Protein AF-A0A428ZE38-F1 (afdb_monomer_lite)

Radius of gyration: 17.58 Å; chains: 1; bounding box: 67×39×45 Å

Sequence (156 aa):
MAVATVLSLLMVSGSAQAAARCVGRTGMLYYDKGYPYSVTLHGFQVTLQTARVGSNGNPNGGGAARAIIHPGSSYRYRAGDIISIDRSISALSPSSNPWSTDDIHRFGGWDYCESTLHSPDSIRTTTVDGYHHAVRVCFRRSGSVQCSNSWYSDAG

Secondary structure (DSSP, 8-state):
----------------EE-TT-----S----SS--EEEEEETTEEEEEEEEE--STT-TTSPEEEEEEEE--SS----TT-EEEEEEEEEE----SSPBPHHHHHHTT-EEEEEEE--STT--BPPPEEESSEEEEEEEEETTEEEE-S-BEE---

pLDDT: mean 71.15, std 16.85, range [36.44, 92.25]

Foldseek 3Di:
DDDDDDDDPPPPPQDAAADPQQPQDPDDQPPPDWDWDWDAAPNWTKTKTAGADDDPPDSPGAIKIKIFTDDDPPDFDDQFKKKKKKKQPDAAAADPFWDFQVVSVVSRHTYMYIDGDHDSPSGMGGMRGAHRIWIWMWIDDPNDIDIDRTTHTSHD

Structure (mmCIF, N/CA/C/O backbone):
data_AF-A0A428ZE38-F1
#
_entry.id   AF-A0A428ZE38-F1
#
loop_
_atom_site.group_PDB
_atom_site.id
_atom_site.type_symbol
_atom_site.label_atom_id
_atom_site.label_alt_id
_atom_site.label_comp_id
_atom_site.label_asym_id
_atom_site.label_entity_id
_atom_site.label_seq_id
_atom_site.pdbx_PDB_ins_code
_atom_site.Cartn_x
_atom_site.Cartn_y
_atom_site.Cartn_z
_atom_site.occupancy
_atom_site.B_iso_or_equiv
_atom_site.auth_seq_id
_atom_site.auth_comp_id
_atom_site.auth_asym_id
_atom_site.auth_atom_id
_atom_site.pdbx_PDB_model_num
ATOM 1 N N . MET A 1 1 ? -41.875 -26.226 -26.394 1.00 40.84 1 MET A N 1
ATOM 2 C CA . MET A 1 1 ? -41.524 -25.376 -25.237 1.00 40.84 1 MET A CA 1
ATOM 3 C C . MET A 1 1 ? -40.012 -25.420 -25.093 1.00 40.84 1 MET A C 1
ATOM 5 O O . MET A 1 1 ? -39.484 -26.485 -24.811 1.00 40.84 1 MET A O 1
ATOM 9 N N . ALA A 1 2 ? -39.316 -24.331 -25.424 1.00 37.84 2 ALA A N 1
ATOM 10 C CA . ALA A 1 2 ? -37.856 -24.268 -25.370 1.00 37.84 2 ALA A CA 1
ATOM 11 C C . ALA A 1 2 ? -37.427 -23.764 -23.986 1.00 37.84 2 ALA A C 1
ATOM 13 O O . ALA A 1 2 ? -37.816 -22.670 -23.583 1.00 37.84 2 ALA A O 1
ATOM 14 N N . VAL A 1 3 ? -36.670 -24.579 -23.253 1.00 42.44 3 VAL A N 1
ATOM 15 C CA . VAL A 1 3 ? -36.082 -24.209 -21.962 1.00 42.44 3 VAL A CA 1
ATOM 16 C C . VAL A 1 3 ? -34.734 -23.555 -22.254 1.00 42.44 3 VAL A C 1
ATOM 18 O O . VAL A 1 3 ? -33.794 -24.223 -22.674 1.00 42.44 3 VAL A O 1
ATOM 21 N N . ALA A 1 4 ? -34.660 -22.237 -22.088 1.00 42.88 4 ALA A N 1
ATOM 22 C CA . ALA A 1 4 ? -33.405 -21.501 -22.131 1.00 42.88 4 ALA A CA 1
ATOM 23 C C . ALA A 1 4 ? -32.681 -21.682 -20.792 1.00 42.88 4 ALA A C 1
ATOM 25 O O . ALA A 1 4 ? -33.056 -21.094 -19.778 1.00 42.88 4 ALA A O 1
ATOM 26 N N . THR A 1 5 ? -31.650 -22.521 -20.789 1.00 50.00 5 THR A N 1
ATOM 27 C CA . THR A 1 5 ? -30.724 -22.667 -19.667 1.00 50.00 5 THR A CA 1
ATOM 28 C C . THR A 1 5 ? -29.860 -21.411 -19.594 1.00 50.00 5 THR A C 1
ATOM 30 O O . THR A 1 5 ? -28.984 -21.198 -20.431 1.00 50.00 5 THR A O 1
ATOM 33 N N . VAL A 1 6 ? -30.122 -20.551 -18.611 1.00 46.75 6 VAL A N 1
ATOM 34 C CA . VAL A 1 6 ? -29.266 -19.398 -18.314 1.00 46.75 6 VAL A CA 1
ATOM 35 C C . VAL A 1 6 ? -27.979 -19.927 -17.685 1.00 46.75 6 VAL A C 1
ATOM 37 O O . VAL A 1 6 ? -27.971 -20.417 -16.558 1.00 46.75 6 VAL A O 1
ATOM 40 N N . LEU A 1 7 ? -26.895 -19.874 -18.455 1.00 42.00 7 LEU A N 1
ATOM 41 C CA . LEU A 1 7 ? -25.552 -20.227 -18.018 1.00 42.00 7 LEU A CA 1
ATOM 42 C C . LEU A 1 7 ? -25.010 -19.077 -17.153 1.00 42.00 7 LEU A C 1
ATOM 44 O O . LEU A 1 7 ? -24.590 -18.044 -17.672 1.00 42.00 7 LEU A O 1
ATOM 48 N N . SER A 1 8 ? -25.052 -19.229 -15.830 1.00 46.47 8 SER A N 1
ATOM 49 C CA . SER A 1 8 ? -24.409 -18.293 -14.903 1.00 46.47 8 SER A CA 1
ATOM 50 C C . SER A 1 8 ? -22.890 -18.379 -15.067 1.00 46.47 8 SER A C 1
ATOM 52 O O . SER A 1 8 ? -22.265 -19.322 -14.582 1.00 46.47 8 SER A O 1
ATOM 54 N N . LEU A 1 9 ? -22.283 -17.401 -15.747 1.00 40.66 9 LEU A N 1
ATOM 55 C CA . LEU A 1 9 ? -20.836 -17.201 -15.693 1.00 40.66 9 LEU A CA 1
ATOM 56 C C . LEU A 1 9 ? -20.461 -16.805 -14.260 1.00 40.66 9 LEU A C 1
ATOM 58 O O . LEU A 1 9 ? -20.660 -15.660 -13.851 1.00 40.66 9 LEU A O 1
ATOM 62 N N . LEU A 1 10 ? -19.897 -17.746 -13.499 1.00 38.84 10 LEU A N 1
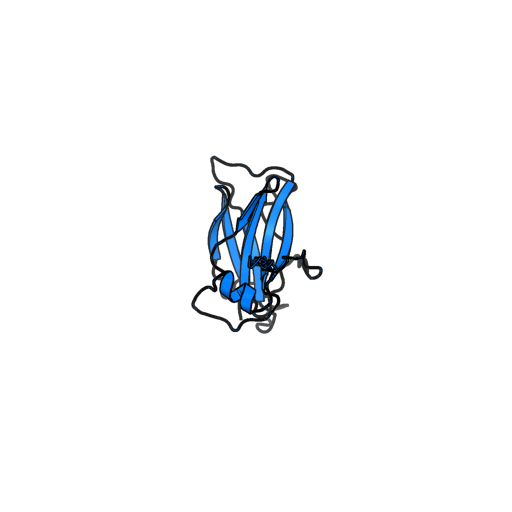ATOM 63 C CA . LEU A 1 10 ? -19.080 -17.403 -12.342 1.00 38.84 10 LEU A CA 1
ATOM 64 C C . LEU A 1 10 ? -17.876 -16.618 -12.860 1.00 38.84 10 LEU A C 1
ATOM 66 O O . LEU A 1 10 ? -16.938 -17.189 -13.417 1.00 38.84 10 LEU A O 1
ATOM 70 N N . MET A 1 11 ? -17.910 -15.298 -12.696 1.00 36.44 11 MET A N 1
ATOM 71 C CA . MET A 1 11 ? -16.696 -14.506 -12.787 1.00 36.44 11 MET A CA 1
ATOM 72 C C . MET A 1 11 ? -15.777 -14.981 -11.666 1.00 36.44 11 MET A C 1
ATOM 74 O O . MET A 1 11 ? -16.079 -14.800 -10.488 1.00 36.44 11 MET A O 1
ATOM 78 N N . VAL A 1 12 ? -14.683 -15.644 -12.038 1.00 41.06 12 VAL A N 1
ATOM 79 C CA . VAL A 1 12 ? -13.595 -15.966 -11.119 1.00 41.06 12 VAL A CA 1
ATOM 80 C C . VAL A 1 12 ? -12.969 -14.632 -10.729 1.00 41.06 12 VAL A C 1
ATOM 82 O O . VAL A 1 12 ? -12.130 -14.085 -11.441 1.00 41.06 12 VAL A O 1
ATOM 85 N N . SER A 1 13 ? -13.437 -14.063 -9.622 1.00 46.94 13 SER A N 1
ATOM 86 C CA . SER A 1 13 ? -12.758 -12.970 -8.944 1.00 46.94 13 SER A CA 1
ATOM 87 C C . SER A 1 13 ? -11.371 -13.485 -8.584 1.00 46.94 13 SER A C 1
ATOM 89 O O . SER A 1 13 ? -11.242 -14.425 -7.800 1.00 46.94 13 SER A O 1
ATOM 91 N N . GLY A 1 14 ? -10.340 -12.917 -9.217 1.00 49.94 14 GLY A N 1
ATOM 92 C CA . GLY A 1 14 ? -8.950 -13.251 -8.922 1.00 49.94 14 GLY A CA 1
ATOM 93 C C . GLY A 1 14 ? -8.748 -13.220 -7.411 1.00 49.94 14 GLY A C 1
ATOM 94 O O . GLY A 1 14 ? -8.972 -12.190 -6.775 1.00 49.94 14 GLY A O 1
ATOM 95 N N . SER A 1 15 ? -8.431 -14.376 -6.834 1.00 54.88 15 SER A N 1
ATOM 96 C CA . SER A 1 15 ? -8.293 -14.523 -5.394 1.00 54.88 15 SER A CA 1
ATOM 97 C C . SER A 1 15 ? -7.042 -13.776 -4.958 1.00 54.88 15 SER A C 1
ATOM 99 O O . SER A 1 15 ? -5.938 -14.200 -5.291 1.00 54.88 15 SER A O 1
ATOM 101 N N . ALA A 1 16 ? -7.215 -12.684 -4.221 1.00 58.84 16 ALA A N 1
ATOM 102 C CA . ALA A 1 16 ? -6.131 -12.085 -3.464 1.00 58.84 16 ALA A CA 1
ATOM 103 C C . ALA A 1 16 ? -5.640 -13.115 -2.435 1.00 58.84 16 ALA A C 1
ATOM 105 O O . ALA A 1 16 ? -6.450 -13.650 -1.673 1.00 58.84 16 ALA A O 1
ATOM 106 N N . GLN A 1 17 ? -4.343 -13.413 -2.423 1.00 61.94 17 GLN A N 1
ATOM 107 C CA . GLN A 1 17 ? -3.745 -14.392 -1.513 1.00 61.94 17 GLN A CA 1
ATOM 108 C C . GLN A 1 17 ? -2.737 -13.694 -0.593 1.00 61.94 17 GLN A C 1
ATOM 110 O O . GLN A 1 17 ? -2.030 -12.770 -1.001 1.00 61.94 17 GLN A O 1
ATOM 115 N N . ALA A 1 18 ? -2.686 -14.104 0.678 1.00 62.16 18 ALA A N 1
ATOM 116 C CA . ALA A 1 18 ? -1.673 -13.606 1.603 1.00 62.16 18 ALA A CA 1
ATOM 117 C C . ALA A 1 18 ? -0.290 -14.031 1.090 1.00 62.16 18 ALA A C 1
ATOM 119 O O . ALA A 1 18 ? -0.016 -15.223 0.937 1.00 62.16 18 ALA A O 1
ATOM 120 N N . ALA A 1 19 ? 0.582 -13.065 0.807 1.00 61.72 19 ALA A N 1
ATOM 121 C CA . ALA A 1 19 ? 1.864 -13.343 0.185 1.00 61.72 19 ALA A CA 1
ATOM 122 C C . ALA A 1 19 ? 2.786 -14.070 1.176 1.00 61.72 19 ALA A C 1
ATOM 124 O O . ALA A 1 19 ? 3.191 -13.509 2.194 1.00 61.72 19 ALA A O 1
ATOM 125 N N . ALA A 1 20 ? 3.260 -15.268 0.825 1.00 53.59 20 ALA A N 1
ATOM 126 C CA . ALA A 1 20 ? 4.360 -15.928 1.545 1.00 53.59 20 ALA A CA 1
ATOM 127 C C . ALA A 1 20 ? 5.691 -15.137 1.469 1.00 53.59 20 ALA A C 1
ATOM 129 O O . ALA A 1 20 ? 6.665 -15.470 2.137 1.00 53.59 20 ALA A O 1
ATOM 130 N N . ARG A 1 21 ? 5.742 -14.096 0.624 1.00 50.56 21 ARG A N 1
ATOM 131 C CA . ARG A 1 21 ? 6.926 -13.296 0.276 1.00 50.56 21 ARG A CA 1
ATOM 132 C C . ARG A 1 21 ? 6.972 -11.931 0.959 1.00 50.56 21 ARG A C 1
ATOM 134 O O . ARG A 1 21 ? 7.689 -11.050 0.489 1.00 50.56 21 ARG A O 1
ATOM 141 N N . CYS A 1 22 ? 6.231 -11.728 2.045 1.00 60.28 22 CYS A N 1
ATOM 142 C CA . CYS A 1 22 ? 6.410 -10.538 2.871 1.00 60.28 22 CYS A CA 1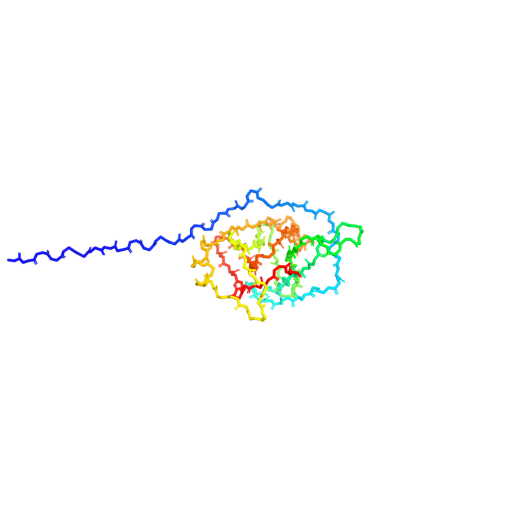
ATOM 143 C C . CYS A 1 22 ? 7.763 -10.626 3.575 1.00 60.28 22 CYS A C 1
ATOM 145 O O . CYS A 1 22 ? 7.874 -11.085 4.710 1.00 60.28 22 CYS A O 1
ATOM 147 N N . VAL A 1 23 ? 8.819 -10.233 2.867 1.00 54.28 23 VAL A N 1
ATOM 148 C CA . VAL A 1 23 ? 10.161 -10.161 3.427 1.00 54.28 23 VAL A CA 1
ATOM 149 C C . VAL A 1 23 ? 10.186 -8.933 4.318 1.00 54.28 23 VAL A C 1
ATOM 151 O O . VAL A 1 23 ? 10.402 -7.819 3.857 1.00 54.28 23 VAL A O 1
ATOM 154 N N . GLY A 1 24 ? 9.923 -9.137 5.607 1.00 52.88 24 GLY A N 1
ATOM 155 C CA . GLY A 1 24 ? 10.044 -8.093 6.611 1.00 52.88 24 GLY A CA 1
ATOM 156 C C . GLY A 1 24 ? 11.496 -7.647 6.735 1.00 52.88 24 GLY A C 1
ATOM 157 O O . GLY A 1 24 ? 12.225 -8.139 7.589 1.00 52.88 24 GLY A O 1
ATOM 158 N N . ARG A 1 25 ? 11.933 -6.706 5.896 1.00 53.22 25 ARG A N 1
ATOM 159 C CA . ARG A 1 25 ? 13.198 -6.009 6.121 1.00 53.22 25 ARG A CA 1
ATOM 160 C C . ARG A 1 25 ? 12.985 -4.953 7.198 1.00 53.22 25 ARG A C 1
ATOM 162 O O . ARG A 1 25 ? 12.348 -3.924 6.971 1.00 53.22 25 ARG A O 1
ATOM 169 N N . THR A 1 26 ? 13.557 -5.185 8.372 1.00 44.69 26 THR A N 1
ATOM 170 C CA . THR A 1 26 ? 13.866 -4.137 9.348 1.00 44.69 26 THR A CA 1
ATOM 171 C C . THR A 1 26 ? 15.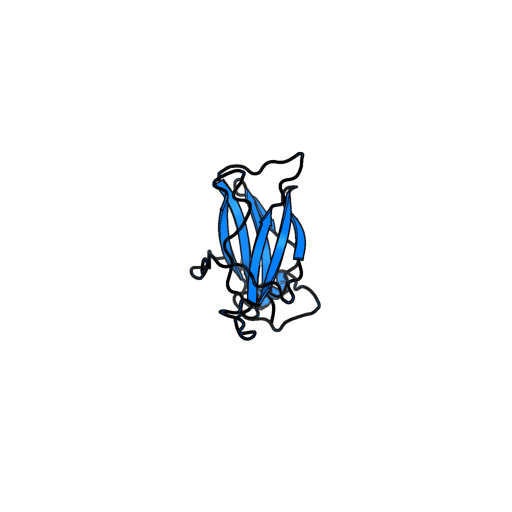035 -3.315 8.808 1.00 44.69 26 THR A C 1
ATOM 173 O O . THR A 1 26 ? 16.194 -3.552 9.122 1.00 44.69 26 THR A O 1
ATOM 176 N N . GLY A 1 27 ? 14.742 -2.361 7.929 1.00 44.41 27 GLY A N 1
ATOM 177 C CA . GLY A 1 27 ? 15.747 -1.473 7.352 1.00 44.41 27 GLY A CA 1
ATOM 178 C C . GLY A 1 27 ? 15.129 -0.136 6.975 1.00 44.41 27 GLY A C 1
ATOM 179 O O . GLY A 1 27 ? 13.964 -0.074 6.580 1.00 44.41 27 GLY A O 1
ATOM 180 N N . MET A 1 28 ? 15.891 0.947 7.132 1.00 47.34 28 MET A N 1
ATOM 181 C CA . MET A 1 28 ? 15.489 2.247 6.601 1.00 47.34 28 MET A CA 1
ATOM 182 C C . MET A 1 28 ? 15.352 2.129 5.082 1.00 47.34 28 MET A C 1
ATOM 184 O O . MET A 1 28 ? 16.285 1.700 4.408 1.00 47.34 28 MET A O 1
ATOM 188 N N . LEU A 1 29 ? 14.195 2.522 4.548 1.00 54.38 29 LEU A N 1
ATOM 189 C CA . LEU A 1 29 ? 14.086 2.841 3.130 1.00 54.38 29 LEU A CA 1
ATOM 190 C C . LEU A 1 29 ? 15.063 3.993 2.867 1.00 54.38 29 LEU A C 1
ATOM 192 O O . LEU A 1 29 ? 14.934 5.055 3.478 1.00 54.38 29 LEU A O 1
ATOM 196 N N . TYR A 1 30 ? 16.070 3.770 2.022 1.00 49.62 30 TYR A N 1
ATOM 197 C CA . TYR A 1 30 ? 16.964 4.838 1.591 1.00 49.62 30 TYR A CA 1
ATOM 198 C C . TYR A 1 30 ? 16.203 5.695 0.581 1.00 49.62 30 TYR A C 1
ATOM 200 O O . TYR A 1 30 ? 16.014 5.329 -0.578 1.00 49.62 30 TYR A O 1
ATOM 208 N N . TYR A 1 31 ? 15.692 6.824 1.067 1.00 49.25 31 TYR A N 1
ATOM 209 C CA . TYR A 1 31 ? 14.977 7.801 0.260 1.00 49.25 31 TYR A CA 1
ATOM 210 C C . TYR A 1 31 ? 15.960 8.532 -0.644 1.00 49.25 31 TYR A C 1
ATOM 212 O O . TYR A 1 31 ? 16.448 9.595 -0.283 1.00 49.25 31 TYR A O 1
ATOM 220 N N . ASP A 1 32 ? 16.244 7.978 -1.816 1.00 39.00 32 ASP A N 1
ATOM 221 C CA . ASP A 1 32 ? 16.852 8.796 -2.866 1.00 39.00 32 ASP A CA 1
ATOM 222 C C . ASP A 1 32 ? 15.757 9.438 -3.738 1.00 39.00 32 ASP A C 1
ATOM 224 O O . ASP A 1 32 ? 15.850 10.607 -4.096 1.00 39.00 32 ASP A O 1
ATOM 228 N N . LYS A 1 33 ? 14.651 8.721 -4.023 1.00 44.78 33 LYS A N 1
ATOM 229 C CA . LYS A 1 33 ? 13.540 9.197 -4.885 1.00 44.78 33 LYS A CA 1
ATOM 230 C C . LYS A 1 33 ? 12.198 8.499 -4.619 1.00 44.78 33 LYS A C 1
ATOM 232 O O . LYS A 1 33 ? 11.590 7.945 -5.532 1.00 44.78 33 LYS A O 1
ATOM 237 N N . GLY A 1 34 ? 11.749 8.455 -3.368 1.00 53.09 34 GLY A N 1
ATOM 238 C CA . GLY A 1 34 ? 10.435 7.888 -3.062 1.00 53.09 34 GLY A CA 1
ATOM 239 C C . GLY A 1 34 ? 9.308 8.903 -3.221 1.00 53.09 34 GLY A C 1
ATOM 240 O O . GLY A 1 34 ? 9.391 9.982 -2.638 1.00 53.09 34 GLY A O 1
ATOM 241 N N . TYR A 1 35 ? 8.254 8.571 -3.970 1.00 67.12 35 TYR A N 1
ATOM 242 C CA . TYR A 1 35 ? 7.052 9.405 -4.051 1.00 67.12 35 TYR A CA 1
ATOM 243 C C . TYR A 1 35 ? 6.048 8.944 -2.984 1.00 67.12 35 TYR A C 1
ATOM 245 O O . TYR A 1 35 ? 5.566 7.813 -3.056 1.00 67.12 35 TYR A O 1
ATOM 253 N N . PRO A 1 36 ? 5.735 9.764 -1.964 1.00 76.88 36 PRO A N 1
ATOM 254 C CA . PRO A 1 36 ? 4.660 9.442 -1.039 1.00 76.88 36 PRO A CA 1
ATOM 255 C C . PRO A 1 36 ? 3.304 9.629 -1.730 1.00 76.88 36 PRO A C 1
ATOM 257 O O . PRO A 1 36 ? 3.011 10.695 -2.270 1.00 76.88 36 PRO A O 1
ATOM 260 N N . TYR A 1 37 ? 2.454 8.608 -1.662 1.00 83.50 37 TYR A N 1
ATOM 261 C CA . TYR A 1 37 ? 1.075 8.646 -2.140 1.00 83.50 37 TYR A CA 1
ATOM 262 C C . TYR A 1 37 ? 0.130 8.580 -0.942 1.00 83.50 37 TYR A C 1
ATOM 264 O O . TYR A 1 37 ? -0.002 7.540 -0.295 1.00 83.50 37 TYR A O 1
ATOM 272 N N . SER A 1 38 ? -0.513 9.699 -0.616 1.00 87.38 38 SER A N 1
ATOM 273 C CA . SER A 1 38 ? -1.466 9.770 0.493 1.00 87.38 38 SER A CA 1
ATOM 274 C C . SER A 1 38 ? -2.886 9.482 0.020 1.00 87.38 38 SER A C 1
ATOM 276 O O . SER A 1 38 ? -3.363 10.066 -0.951 1.00 87.38 38 SER A O 1
ATOM 278 N N . VAL A 1 39 ? -3.584 8.614 0.744 1.00 88.69 39 VAL A N 1
ATOM 279 C CA . VAL A 1 39 ? -4.983 8.251 0.499 1.00 88.69 39 VAL A CA 1
ATOM 280 C C . VAL A 1 39 ? -5.768 8.250 1.805 1.00 88.69 39 VAL A C 1
ATOM 282 O O . VAL A 1 39 ? -5.187 8.131 2.882 1.00 88.69 39 VAL A O 1
ATOM 285 N N . THR A 1 40 ? -7.094 8.373 1.723 1.00 88.94 40 THR A N 1
ATOM 286 C CA . THR A 1 40 ? -7.965 8.236 2.899 1.00 88.94 40 THR A CA 1
ATOM 287 C C . THR A 1 40 ? -8.656 6.878 2.884 1.00 88.94 40 THR A C 1
ATOM 289 O O . THR A 1 40 ? -9.450 6.609 1.986 1.00 88.94 40 THR A O 1
ATOM 292 N N . LEU A 1 41 ? -8.376 6.035 3.882 1.00 87.75 41 LEU A N 1
ATOM 293 C CA . LEU A 1 41 ? -8.968 4.703 4.049 1.00 87.75 41 LEU A CA 1
ATOM 294 C C . LEU A 1 41 ? -9.668 4.627 5.402 1.00 87.75 41 LEU A C 1
ATOM 296 O O . LEU A 1 41 ? -9.040 4.874 6.426 1.00 87.75 41 LEU A O 1
ATOM 300 N N . HIS A 1 42 ? -10.964 4.317 5.430 1.00 85.44 42 HIS A N 1
ATOM 301 C CA . HIS A 1 42 ? -11.774 4.280 6.652 1.00 85.44 42 HIS A CA 1
ATOM 302 C C . HIS A 1 42 ? -11.629 5.535 7.542 1.00 85.44 42 HIS A C 1
ATOM 304 O O . HIS A 1 42 ? -11.671 5.446 8.768 1.00 85.44 42 HIS A O 1
ATOM 310 N N . GLY A 1 43 ? -11.436 6.707 6.926 1.00 82.12 43 GLY A N 1
ATOM 311 C CA . GLY A 1 43 ? -11.231 7.981 7.625 1.00 82.12 43 GLY A CA 1
ATOM 312 C C . GLY A 1 43 ? -9.805 8.228 8.136 1.00 82.12 43 GLY A C 1
ATOM 313 O O . GLY A 1 43 ? -9.553 9.279 8.719 1.00 82.12 43 GLY A O 1
ATOM 314 N N . PHE A 1 44 ? -8.863 7.309 7.908 1.00 81.25 44 PHE A N 1
ATOM 315 C CA . PHE A 1 44 ? -7.443 7.511 8.195 1.00 81.25 44 PHE A CA 1
ATOM 316 C C . PHE A 1 44 ? -6.710 8.031 6.974 1.00 81.25 44 PHE A C 1
ATOM 318 O O . PHE A 1 44 ? -6.887 7.501 5.878 1.00 81.25 44 PHE A O 1
ATOM 325 N N . GLN A 1 45 ? -5.813 8.991 7.181 1.00 86.94 45 GLN A N 1
ATOM 326 C CA . GLN A 1 45 ? -4.807 9.297 6.181 1.00 86.94 45 GLN A CA 1
ATOM 327 C C . GLN A 1 45 ? -3.737 8.206 6.223 1.00 86.94 45 GLN A C 1
ATOM 329 O O . GLN A 1 45 ? -3.127 7.944 7.260 1.00 86.94 45 GLN A O 1
ATOM 334 N N . VAL A 1 46 ? -3.521 7.559 5.088 1.00 86.62 46 VAL A N 1
ATOM 335 C CA . VAL A 1 46 ? -2.526 6.508 4.920 1.00 86.62 46 VAL A CA 1
ATOM 336 C C . VAL A 1 46 ? -1.598 6.916 3.792 1.00 86.62 46 VAL A C 1
ATOM 338 O O . VAL A 1 46 ? -2.051 7.234 2.696 1.00 86.62 46 VAL A O 1
ATOM 341 N N . THR A 1 47 ? -0.301 6.918 4.060 1.00 87.31 47 THR A N 1
ATOM 342 C CA . THR A 1 47 ? 0.729 7.215 3.068 1.00 87.31 47 THR A CA 1
ATOM 343 C C . THR A 1 47 ? 1.381 5.918 2.630 1.00 87.31 47 THR A C 1
ATOM 345 O O . THR A 1 47 ? 1.989 5.219 3.440 1.00 87.31 47 THR A O 1
ATOM 348 N N . LEU A 1 48 ? 1.274 5.610 1.343 1.00 85.44 48 LEU A N 1
ATOM 349 C CA . LEU A 1 48 ? 2.091 4.608 0.681 1.00 85.44 48 LEU A CA 1
ATOM 350 C C . LEU A 1 48 ? 3.404 5.266 0.259 1.00 85.44 48 LEU A C 1
ATOM 352 O O . LEU A 1 48 ? 3.412 6.217 -0.514 1.00 85.44 48 LEU A O 1
ATOM 356 N N . GLN A 1 49 ? 4.512 4.771 0.782 1.00 81.88 49 GLN A N 1
ATOM 357 C CA . GLN A 1 49 ? 5.852 5.165 0.381 1.00 81.88 49 GLN A CA 1
ATOM 358 C C . GLN A 1 49 ? 6.421 4.077 -0.513 1.00 81.88 49 GLN A C 1
ATOM 360 O O . GLN A 1 49 ? 6.430 2.912 -0.118 1.00 81.88 49 GLN A O 1
ATOM 365 N N . THR A 1 50 ? 6.918 4.460 -1.681 1.00 76.88 50 THR A N 1
ATOM 366 C CA . THR A 1 50 ? 7.725 3.587 -2.536 1.00 76.88 50 THR A CA 1
ATOM 367 C C . THR A 1 50 ? 9.152 4.116 -2.563 1.00 76.88 50 THR A C 1
ATOM 369 O O . THR A 1 50 ? 9.353 5.321 -2.440 1.00 76.88 50 THR A O 1
ATOM 372 N N . ALA A 1 51 ? 10.162 3.255 -2.621 1.00 69.31 51 ALA A N 1
ATOM 373 C CA . ALA A 1 51 ? 11.567 3.665 -2.636 1.00 69.31 51 ALA A CA 1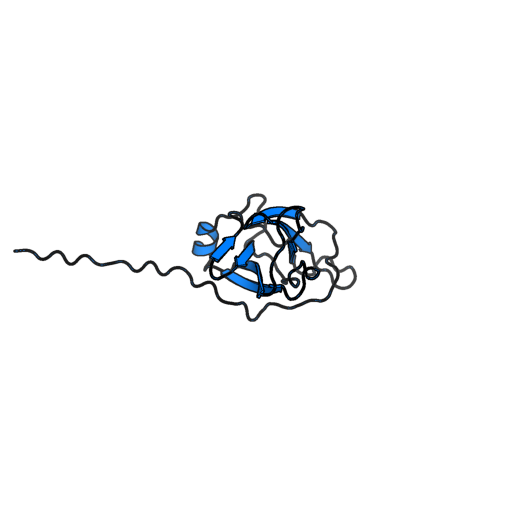
ATOM 374 C C . ALA A 1 51 ? 12.442 2.572 -3.251 1.00 69.31 51 ALA A C 1
ATOM 376 O O . ALA A 1 51 ? 12.086 1.403 -3.206 1.00 69.31 51 ALA A O 1
ATOM 377 N N . ARG A 1 52 ? 13.629 2.930 -3.747 1.00 65.62 52 ARG A N 1
ATOM 378 C CA . ARG A 1 52 ? 14.669 1.937 -4.048 1.00 65.62 52 ARG A CA 1
ATOM 379 C C . ARG A 1 52 ? 15.332 1.474 -2.751 1.00 65.62 52 ARG A C 1
ATOM 381 O O . ARG A 1 52 ? 15.719 2.301 -1.926 1.00 65.62 52 ARG A O 1
ATOM 388 N N . VAL A 1 53 ? 15.503 0.168 -2.567 1.00 58.38 53 VAL A N 1
ATOM 389 C CA . VAL A 1 53 ? 16.200 -0.404 -1.407 1.00 58.38 53 VAL A CA 1
ATOM 390 C C . VAL A 1 53 ? 17.598 -0.809 -1.817 1.00 58.38 53 VAL A C 1
ATOM 392 O O . VAL A 1 53 ? 17.836 -1.949 -2.196 1.00 58.38 53 VAL A O 1
ATOM 395 N N . GLY A 1 54 ? 18.552 0.108 -1.692 1.00 50.81 54 GLY A N 1
ATOM 396 C CA . GLY A 1 54 ? 19.962 -0.259 -1.750 1.00 50.81 54 GLY A CA 1
ATOM 397 C C . GLY A 1 54 ? 20.420 -0.917 -0.447 1.00 50.81 54 GLY A C 1
ATOM 398 O O . GLY A 1 54 ? 20.159 -0.403 0.638 1.00 50.81 54 GLY A O 1
ATOM 399 N N . SER A 1 55 ? 21.164 -2.018 -0.537 1.00 42.88 55 SER A N 1
ATOM 400 C CA . SER A 1 55 ? 22.100 -2.396 0.530 1.00 42.88 55 SER A CA 1
ATOM 401 C C . SER A 1 55 ? 23.374 -1.566 0.335 1.00 42.88 55 SER A C 1
ATOM 403 O O . SER A 1 55 ? 23.924 -1.584 -0.763 1.00 42.88 55 SER A O 1
ATOM 405 N N . ASN A 1 56 ? 23.845 -0.840 1.356 1.00 46.50 56 ASN A N 1
ATOM 406 C CA . ASN A 1 56 ? 25.135 -0.122 1.356 1.00 46.50 56 ASN A CA 1
ATOM 407 C C . ASN A 1 56 ? 25.430 0.704 0.084 1.00 46.50 56 ASN A C 1
ATOM 409 O O . ASN A 1 56 ? 26.447 0.494 -0.572 1.00 46.50 56 ASN A O 1
ATOM 413 N N . GLY A 1 57 ? 24.543 1.630 -0.294 1.00 41.66 57 GLY A N 1
ATOM 414 C CA . GLY A 1 57 ? 24.804 2.522 -1.432 1.00 41.66 57 GLY A CA 1
ATOM 415 C C . GLY A 1 57 ? 24.782 1.839 -2.806 1.00 41.66 57 GLY A C 1
ATOM 416 O O . GLY A 1 57 ? 25.288 2.413 -3.763 1.00 41.66 57 GLY A O 1
ATOM 417 N N . ASN A 1 58 ? 24.201 0.637 -2.928 1.00 47.22 58 ASN A N 1
ATOM 418 C CA . ASN A 1 58 ? 23.970 -0.003 -4.222 1.00 47.22 58 ASN A CA 1
ATOM 419 C C . ASN A 1 58 ? 22.605 0.424 -4.814 1.00 47.22 58 ASN A C 1
ATOM 421 O O . ASN A 1 58 ? 21.572 -0.071 -4.356 1.00 47.22 58 ASN A O 1
ATOM 425 N N . PRO A 1 59 ? 22.563 1.288 -5.846 1.00 45.84 59 PRO A N 1
ATOM 426 C CA . PRO A 1 59 ? 21.321 1.773 -6.460 1.00 45.84 59 PRO A CA 1
ATOM 427 C C . PRO A 1 59 ? 20.586 0.722 -7.315 1.00 45.84 59 PRO A C 1
ATOM 429 O O . PRO A 1 59 ? 19.516 1.023 -7.848 1.00 45.84 59 PRO A O 1
ATOM 432 N N . ASN A 1 60 ? 21.146 -0.489 -7.448 1.00 48.66 60 ASN A N 1
ATOM 433 C CA . ASN A 1 60 ? 20.530 -1.633 -8.133 1.00 48.66 60 ASN A CA 1
ATOM 434 C C . ASN A 1 60 ? 19.691 -2.516 -7.201 1.00 48.66 60 ASN A C 1
ATOM 436 O O . ASN A 1 60 ? 19.174 -3.551 -7.622 1.00 48.66 60 ASN A O 1
ATOM 440 N N . GLY A 1 61 ? 19.615 -2.170 -5.916 1.00 50.03 61 GLY A N 1
ATOM 441 C CA . GLY A 1 61 ? 18.740 -2.870 -4.994 1.00 50.03 61 GLY A CA 1
ATOM 442 C C . GLY A 1 61 ? 17.273 -2.592 -5.335 1.00 50.03 61 GLY A C 1
ATOM 443 O O . GLY A 1 61 ? 16.925 -1.478 -5.730 1.00 50.03 61 GLY A O 1
ATOM 444 N N . GLY A 1 62 ? 16.445 -3.638 -5.283 1.00 58.62 62 GLY A N 1
ATOM 445 C CA . GLY A 1 62 ? 15.080 -3.586 -5.798 1.00 58.62 62 GLY A CA 1
ATOM 446 C C . GLY A 1 62 ? 14.224 -2.503 -5.152 1.00 58.62 62 GLY A C 1
ATOM 447 O O . GLY A 1 62 ? 14.545 -2.005 -4.073 1.00 58.62 62 GLY A O 1
ATOM 448 N N . GLY A 1 63 ? 13.140 -2.117 -5.822 1.00 67.06 63 GLY A N 1
ATOM 449 C CA . GLY A 1 63 ? 12.147 -1.236 -5.221 1.00 67.06 63 GLY A CA 1
ATOM 450 C C . GLY A 1 63 ? 11.559 -1.852 -3.950 1.00 67.06 63 GLY A C 1
ATOM 451 O O . GLY A 1 63 ? 11.774 -3.024 -3.630 1.00 67.06 63 GLY A O 1
ATOM 452 N N . ALA A 1 64 ? 10.848 -1.051 -3.180 1.00 75.31 64 ALA A N 1
ATOM 453 C CA . ALA A 1 64 ? 10.078 -1.508 -2.047 1.00 75.31 64 ALA A CA 1
ATOM 454 C C . ALA A 1 64 ? 8.969 -0.530 -1.716 1.00 75.31 64 ALA A C 1
ATOM 456 O O . ALA A 1 64 ? 9.057 0.669 -1.985 1.00 75.31 64 ALA A O 1
ATOM 457 N N . ALA A 1 65 ? 7.948 -1.056 -1.053 1.00 78.62 65 ALA A N 1
ATOM 458 C CA . ALA A 1 65 ? 6.807 -0.295 -0.597 1.00 78.62 65 ALA A CA 1
ATOM 459 C C . ALA A 1 65 ? 6.601 -0.449 0.912 1.00 78.62 65 ALA A C 1
ATOM 461 O O . ALA A 1 65 ? 6.813 -1.515 1.492 1.00 78.62 65 ALA A O 1
ATOM 462 N N . ARG A 1 66 ? 6.141 0.621 1.555 1.00 82.00 66 ARG A N 1
ATOM 463 C CA . ARG A 1 66 ? 5.707 0.628 2.952 1.00 82.00 66 ARG A CA 1
ATOM 464 C C . ARG A 1 66 ? 4.498 1.534 3.102 1.00 82.00 66 ARG A C 1
ATOM 466 O O . ARG A 1 66 ? 4.468 2.618 2.533 1.00 82.00 66 ARG A O 1
ATOM 473 N N . ALA A 1 67 ? 3.539 1.134 3.923 1.00 84.06 67 ALA A N 1
ATOM 474 C CA . ALA A 1 67 ? 2.413 1.975 4.270 1.00 84.06 67 ALA A CA 1
ATOM 475 C C . ALA A 1 67 ? 2.549 2.509 5.699 1.00 84.06 67 ALA A C 1
ATOM 477 O O . ALA A 1 67 ? 2.998 1.806 6.613 1.00 84.06 67 ALA A O 1
ATOM 478 N N . ILE A 1 68 ? 2.172 3.772 5.878 1.00 82.81 68 ILE A N 1
ATOM 479 C CA . ILE A 1 68 ? 2.191 4.485 7.153 1.00 82.81 68 ILE A CA 1
ATOM 480 C C . ILE A 1 68 ? 0.812 5.083 7.390 1.00 82.81 68 ILE A C 1
ATOM 482 O O . ILE A 1 68 ? 0.305 5.840 6.568 1.00 82.81 68 ILE A O 1
ATOM 486 N N . ILE A 1 69 ? 0.218 4.767 8.531 1.00 82.81 69 ILE A N 1
ATOM 487 C CA . ILE A 1 69 ? -1.001 5.403 9.013 1.00 82.81 69 ILE A CA 1
ATOM 488 C C . ILE A 1 69 ? -0.605 6.690 9.727 1.00 82.81 69 ILE A C 1
ATOM 490 O O . ILE A 1 69 ? 0.225 6.681 10.632 1.00 82.81 69 ILE A O 1
ATOM 494 N N . HIS A 1 70 ? -1.231 7.797 9.356 1.00 80.56 70 HIS A N 1
ATOM 495 C CA . HIS A 1 70 ? -1.141 9.046 10.093 1.00 80.56 70 HIS A CA 1
ATOM 496 C C . HIS A 1 70 ? -2.387 9.142 10.976 1.00 80.56 70 HIS A C 1
ATOM 498 O O . HIS A 1 70 ? -3.481 9.394 10.460 1.00 80.56 70 HIS A O 1
ATOM 504 N N . PRO A 1 71 ? -2.277 8.868 12.290 1.00 67.88 71 PRO A N 1
ATOM 505 C CA . PRO A 1 71 ? -3.425 8.960 13.176 1.00 67.88 71 PRO A CA 1
ATOM 506 C C . PRO A 1 71 ? -3.959 10.396 13.160 1.00 67.88 71 PRO A C 1
ATOM 508 O O . PRO A 1 71 ? -3.255 11.337 13.523 1.00 67.88 71 PRO A O 1
ATOM 511 N N . GLY A 1 72 ? -5.205 10.557 12.716 1.00 63.66 72 GLY A N 1
ATOM 512 C CA . GLY A 1 72 ? -5.908 11.835 12.770 1.00 63.66 72 GLY A CA 1
ATOM 513 C C . GLY A 1 72 ? -6.340 12.190 14.195 1.00 63.66 72 GLY A C 1
ATOM 514 O O . GLY A 1 72 ? -6.278 11.370 15.115 1.00 63.66 72 GLY A O 1
ATOM 515 N N . SER A 1 73 ? -6.829 13.416 14.376 1.00 54.81 73 SER A N 1
ATOM 516 C CA . SER A 1 73 ? -7.325 13.917 15.666 1.00 54.81 73 SER A CA 1
ATOM 517 C C . SER A 1 73 ? -8.623 13.242 16.132 1.00 54.81 73 SER A C 1
ATOM 519 O O . SER A 1 73 ? -8.874 13.184 17.332 1.00 54.81 73 SER A O 1
ATOM 521 N N . SER A 1 74 ? -9.431 12.706 15.211 1.00 58.28 74 SER A N 1
ATOM 522 C CA . SER A 1 74 ? -10.800 12.241 15.502 1.00 58.28 74 SER A CA 1
ATOM 523 C C . SER A 1 74 ? -10.996 10.726 15.429 1.00 58.28 74 SER A C 1
ATOM 525 O O . SER A 1 74 ? -12.026 10.229 15.878 1.00 58.28 74 SER A O 1
ATOM 527 N N . TYR A 1 75 ? -10.045 9.976 14.863 1.00 61.69 75 TYR A N 1
ATOM 528 C CA . TYR A 1 75 ? -10.209 8.540 14.639 1.00 61.69 75 TYR A CA 1
ATOM 529 C C . TYR A 1 75 ? -8.948 7.772 15.040 1.00 61.69 75 TYR A C 1
ATOM 531 O O . TYR A 1 75 ? -7.851 8.032 14.548 1.00 61.69 75 TYR A O 1
ATOM 539 N N . ARG A 1 76 ? -9.114 6.819 15.963 1.00 72.12 76 ARG A N 1
ATOM 540 C CA . ARG A 1 76 ? -8.072 5.896 16.430 1.00 72.12 76 ARG A CA 1
ATOM 541 C C . ARG A 1 76 ? -8.276 4.549 15.749 1.00 72.12 76 ARG A C 1
ATOM 543 O O . ARG A 1 76 ? -9.411 4.088 15.616 1.00 72.12 76 ARG A O 1
ATOM 550 N N . TYR A 1 77 ? -7.195 3.924 15.305 1.00 75.44 77 TYR A N 1
ATOM 551 C CA . TYR A 1 77 ? -7.249 2.522 14.912 1.00 75.44 77 TYR A CA 1
ATOM 552 C C . TYR A 1 77 ? -7.321 1.641 16.162 1.00 75.44 77 TYR A C 1
ATOM 554 O O . TYR A 1 77 ? -7.007 2.077 17.272 1.00 75.44 77 TYR A O 1
ATOM 562 N N . ARG A 1 78 ? -7.826 0.427 15.992 1.00 78.06 78 ARG A N 1
ATOM 563 C CA . ARG A 1 78 ? -8.091 -0.536 17.057 1.00 78.06 78 ARG A CA 1
ATOM 564 C C . ARG A 1 78 ? -7.068 -1.657 16.982 1.00 78.06 78 ARG A C 1
ATOM 566 O O . ARG A 1 78 ? -6.559 -1.969 15.907 1.00 78.06 78 ARG A O 1
ATOM 573 N N . ALA A 1 79 ? -6.799 -2.285 18.122 1.00 79.75 79 ALA A N 1
ATOM 574 C CA . ALA A 1 79 ? -6.057 -3.536 18.126 1.00 79.75 79 ALA A CA 1
ATOM 575 C C . ALA A 1 79 ? -6.787 -4.559 17.239 1.00 79.75 79 ALA A C 1
ATOM 577 O O . ALA A 1 79 ? -8.000 -4.735 17.368 1.00 79.75 79 ALA A O 1
ATOM 578 N N . GLY A 1 80 ? -6.052 -5.192 16.325 1.00 78.50 80 GLY A N 1
ATOM 579 C CA . GLY A 1 80 ? -6.609 -6.144 15.358 1.00 78.50 80 GLY A CA 1
ATOM 580 C C . GLY A 1 80 ? -7.086 -5.531 14.038 1.00 78.50 80 GLY A C 1
ATOM 581 O O . GLY A 1 80 ? -7.454 -6.281 13.138 1.00 78.50 80 GLY A O 1
ATOM 582 N N . ASP A 1 81 ? -7.046 -4.204 13.880 1.00 85.31 81 ASP A N 1
ATOM 583 C CA . ASP A 1 81 ? -7.086 -3.606 12.543 1.00 85.31 81 ASP A CA 1
ATOM 584 C C . ASP A 1 81 ? -5.851 -4.055 11.745 1.00 85.31 81 ASP A C 1
ATOM 586 O O . ASP A 1 81 ? -4.773 -4.268 12.306 1.00 85.31 81 ASP A O 1
ATOM 590 N N . ILE A 1 82 ? -5.996 -4.181 10.429 1.00 86.31 82 ILE A N 1
ATOM 591 C CA . ILE A 1 82 ? -4.928 -4.638 9.540 1.00 86.31 82 ILE A CA 1
ATOM 592 C C . ILE A 1 82 ? -4.671 -3.566 8.492 1.00 86.31 82 ILE A C 1
ATOM 594 O O . ILE A 1 82 ? -5.591 -3.075 7.840 1.00 86.31 82 ILE A O 1
ATOM 598 N N . ILE A 1 83 ? -3.404 -3.236 8.285 1.00 86.19 83 ILE A N 1
ATOM 599 C CA . ILE A 1 83 ? -2.964 -2.498 7.104 1.00 86.19 83 ILE A CA 1
ATOM 600 C C . ILE A 1 83 ? -2.215 -3.451 6.186 1.00 86.19 83 ILE A C 1
ATOM 602 O O . ILE A 1 83 ? -1.423 -4.268 6.655 1.00 86.19 83 ILE A O 1
ATOM 606 N N . SER A 1 84 ? -2.446 -3.354 4.882 1.00 87.25 84 SER A N 1
ATOM 607 C CA . SER A 1 84 ? -1.695 -4.134 3.911 1.00 87.25 84 SER A CA 1
ATOM 608 C C . SER A 1 84 ? -1.224 -3.334 2.725 1.00 87.25 84 SER A C 1
ATOM 610 O O . SER A 1 84 ? -1.760 -2.277 2.393 1.00 87.25 84 SER A O 1
ATOM 612 N N . ILE A 1 85 ? -0.240 -3.912 2.054 1.00 87.56 85 ILE A N 1
ATOM 613 C CA . ILE A 1 85 ? 0.146 -3.535 0.707 1.00 87.56 85 ILE A CA 1
ATOM 614 C C . ILE A 1 85 ? -0.244 -4.691 -0.196 1.00 87.56 85 ILE A C 1
ATOM 616 O O . ILE A 1 85 ? 0.272 -5.797 -0.037 1.00 87.56 85 ILE A O 1
ATOM 620 N N . ASP A 1 86 ? -1.163 -4.436 -1.115 1.00 89.19 86 ASP A N 1
ATOM 621 C CA . ASP A 1 86 ? -1.419 -5.359 -2.211 1.00 89.19 86 ASP A CA 1
ATOM 622 C C . ASP A 1 86 ? -0.354 -5.117 -3.288 1.00 89.19 86 ASP A C 1
ATOM 624 O O . ASP A 1 86 ? 0.015 -3.968 -3.548 1.00 89.19 86 ASP A O 1
ATOM 628 N N . ARG A 1 87 ? 0.139 -6.186 -3.912 1.00 85.69 87 ARG A N 1
ATOM 629 C CA . ARG A 1 87 ? 1.198 -6.166 -4.923 1.00 85.69 87 ARG A CA 1
ATOM 630 C C . ARG A 1 87 ? 0.817 -7.061 -6.095 1.00 85.69 87 ARG A C 1
ATOM 632 O O . ARG A 1 87 ? 0.488 -8.226 -5.889 1.00 85.69 87 ARG A O 1
ATOM 639 N N . SER A 1 88 ? 0.911 -6.544 -7.316 1.00 88.00 88 SER A N 1
ATOM 640 C CA . SER A 1 88 ? 0.658 -7.325 -8.529 1.00 88.00 88 SER A CA 1
ATOM 641 C C . SER A 1 88 ? 1.533 -8.580 -8.575 1.00 88.00 88 SER A C 1
ATOM 643 O O . SER A 1 88 ? 2.711 -8.529 -8.226 1.00 88.00 88 SER A O 1
ATOM 645 N N . ILE A 1 89 ? 0.987 -9.706 -9.034 1.00 84.75 89 ILE A N 1
ATOM 646 C CA . ILE A 1 89 ? 1.764 -10.947 -9.202 1.00 84.75 89 ILE A CA 1
ATOM 647 C C . ILE A 1 89 ? 2.832 -10.757 -10.285 1.00 84.75 89 ILE A C 1
ATOM 649 O O . ILE A 1 89 ? 3.991 -11.131 -10.103 1.00 84.75 89 ILE A O 1
ATOM 653 N N . SER A 1 90 ? 2.450 -10.119 -11.391 1.00 85.56 90 SER A N 1
ATOM 654 C CA . SER A 1 90 ? 3.364 -9.786 -12.481 1.00 85.56 90 SER A CA 1
ATOM 655 C C . SER A 1 90 ? 4.161 -8.523 -12.173 1.00 85.56 90 SER A C 1
ATOM 657 O O . SER A 1 90 ? 3.620 -7.554 -11.629 1.00 85.56 90 SER A O 1
ATOM 659 N N . ALA A 1 91 ? 5.433 -8.525 -12.570 1.00 82.81 91 ALA A N 1
ATOM 660 C CA . ALA A 1 91 ? 6.220 -7.306 -12.656 1.00 82.81 91 ALA A CA 1
ATOM 661 C C . ALA A 1 91 ? 5.689 -6.447 -13.816 1.00 82.81 91 ALA A C 1
ATOM 663 O O . ALA A 1 91 ? 5.461 -6.951 -14.916 1.00 82.81 91 ALA A O 1
ATOM 664 N N . LEU A 1 92 ? 5.481 -5.160 -13.560 1.00 82.44 92 LEU A N 1
ATOM 665 C CA . LEU A 1 92 ? 4.999 -4.165 -14.506 1.00 82.44 92 LEU A CA 1
ATOM 666 C C . LEU A 1 92 ? 6.055 -3.070 -14.649 1.00 82.44 92 LEU A C 1
ATOM 668 O O . LEU A 1 92 ? 6.556 -2.533 -13.660 1.00 82.44 92 LEU A O 1
ATOM 672 N N . SER A 1 93 ? 6.396 -2.734 -15.894 1.00 76.31 93 SER A N 1
ATOM 673 C CA . SER A 1 93 ? 7.344 -1.658 -16.182 1.00 76.31 93 SER A CA 1
ATOM 674 C C . SER A 1 93 ? 6.911 -0.358 -15.497 1.00 76.31 93 SER A C 1
ATOM 676 O O . SER A 1 93 ? 5.717 -0.064 -15.494 1.00 76.31 93 SER A O 1
ATOM 678 N N . PRO A 1 94 ? 7.840 0.445 -14.947 1.00 73.19 94 PRO A N 1
ATOM 679 C CA . PRO A 1 94 ? 7.486 1.708 -14.313 1.00 73.19 94 PRO A CA 1
ATOM 680 C C . PRO A 1 94 ? 6.634 2.584 -15.239 1.00 73.19 94 PRO A C 1
ATOM 682 O O . PRO A 1 94 ? 6.989 2.811 -16.395 1.00 73.19 94 PRO A O 1
ATOM 685 N N . SER A 1 95 ? 5.516 3.080 -14.717 1.00 74.50 95 SER A N 1
ATOM 686 C CA . SER A 1 95 ? 4.587 3.957 -15.427 1.00 74.50 95 SER A CA 1
ATOM 687 C C . SER A 1 95 ? 4.480 5.286 -14.689 1.00 74.50 95 SER A C 1
ATOM 689 O O . SER A 1 95 ? 4.439 5.319 -13.458 1.00 74.50 95 SER A O 1
ATOM 691 N N . SER A 1 96 ? 4.414 6.386 -15.440 1.00 73.81 96 SER A N 1
ATOM 692 C CA . SER A 1 96 ? 4.091 7.708 -14.891 1.00 73.81 96 SER A CA 1
ATOM 693 C C . SER A 1 96 ? 2.623 7.819 -14.471 1.00 73.81 96 SER A C 1
ATOM 695 O O . SER A 1 96 ? 2.293 8.634 -13.612 1.00 73.81 96 SER A O 1
ATOM 697 N N . ASN A 1 97 ? 1.752 6.985 -15.048 1.00 83.38 97 ASN A N 1
ATOM 698 C CA . ASN A 1 97 ? 0.336 6.910 -14.712 1.00 83.38 97 ASN A CA 1
ATOM 699 C C . ASN A 1 97 ? 0.065 5.714 -13.787 1.00 83.38 97 ASN A C 1
ATOM 701 O O . ASN A 1 97 ? 0.585 4.625 -14.051 1.00 83.38 97 ASN A O 1
ATOM 705 N N . PRO A 1 98 ? -0.766 5.877 -12.743 1.00 85.44 98 PRO A N 1
ATOM 706 C CA . PRO A 1 98 ? -1.173 4.758 -11.908 1.00 85.44 98 PRO A CA 1
ATOM 707 C C . PRO A 1 98 ? -2.019 3.751 -12.698 1.00 85.44 98 PRO A C 1
ATOM 709 O O . PRO A 1 98 ? -2.796 4.137 -13.572 1.00 85.44 98 PRO A O 1
ATOM 712 N N . TRP A 1 99 ? -1.904 2.469 -12.352 1.00 90.06 99 TRP A N 1
ATOM 713 C CA . TRP A 1 99 ? -2.759 1.417 -12.909 1.00 90.06 99 TRP A CA 1
ATOM 714 C C . TRP A 1 99 ? -4.102 1.348 -12.185 1.00 90.06 99 TRP A C 1
ATOM 716 O O . TRP A 1 99 ? -4.208 1.664 -10.993 1.00 90.06 99 TRP A O 1
ATOM 726 N N . SER A 1 100 ? -5.125 0.892 -12.904 1.00 91.62 100 SER A N 1
ATOM 727 C CA . SER A 1 100 ? -6.414 0.528 -12.323 1.00 91.62 100 SER A CA 1
ATOM 728 C C . SER A 1 100 ? -6.382 -0.893 -11.750 1.00 91.62 100 SER A C 1
ATOM 730 O O . SER A 1 100 ? -5.509 -1.700 -12.066 1.00 91.62 100 SER A O 1
ATOM 732 N N . THR A 1 101 ? -7.369 -1.235 -10.920 1.00 90.25 101 THR A N 1
ATOM 733 C CA . THR A 1 101 ? -7.514 -2.617 -10.423 1.00 90.25 101 THR A CA 1
ATOM 734 C C . THR A 1 101 ? -7.835 -3.602 -11.551 1.00 90.25 101 THR A C 1
ATOM 736 O O . THR A 1 101 ? -7.372 -4.741 -11.509 1.00 90.25 101 THR A O 1
ATOM 739 N N . ASP A 1 102 ? -8.544 -3.156 -12.589 1.00 90.62 102 ASP A N 1
ATOM 740 C CA . ASP A 1 102 ? -8.841 -3.980 -13.763 1.00 90.62 102 ASP A CA 1
ATOM 741 C C . ASP A 1 102 ? -7.573 -4.307 -14.560 1.00 90.62 102 ASP A C 1
ATOM 743 O O . ASP A 1 102 ? -7.419 -5.435 -15.032 1.00 90.62 102 ASP A O 1
ATOM 747 N N . ASP A 1 103 ? -6.630 -3.364 -14.660 1.00 90.44 103 ASP A N 1
ATOM 748 C CA . ASP A 1 103 ? -5.320 -3.626 -15.263 1.00 90.44 103 ASP A CA 1
ATOM 749 C C . ASP A 1 103 ? -4.590 -4.725 -14.490 1.00 90.44 103 ASP A C 1
ATOM 751 O O . ASP A 1 103 ? -4.110 -5.690 -15.081 1.00 90.44 103 ASP A O 1
ATOM 755 N N . ILE A 1 104 ? -4.572 -4.641 -13.158 1.00 91.62 104 ILE A N 1
ATOM 756 C CA . ILE A 1 104 ? -3.898 -5.646 -12.328 1.00 91.62 104 ILE A CA 1
ATOM 757 C C . ILE A 1 104 ? -4.555 -7.022 -12.457 1.00 91.62 104 ILE A C 1
ATOM 759 O O . ILE A 1 104 ? -3.846 -8.025 -12.547 1.00 91.62 104 ILE A O 1
ATOM 763 N N . HIS A 1 105 ? -5.886 -7.095 -12.548 1.00 89.56 105 HIS A N 1
ATOM 764 C CA . HIS A 1 105 ? -6.575 -8.353 -12.844 1.00 89.56 105 HIS A CA 1
ATOM 765 C C . HIS A 1 105 ? -6.132 -8.958 -14.181 1.00 89.56 105 HIS A C 1
ATOM 767 O O . HIS A 1 105 ? -5.867 -10.160 -14.243 1.00 89.56 105 HIS A O 1
ATOM 773 N N . ARG A 1 106 ? -5.989 -8.141 -15.233 1.00 87.62 106 ARG A N 1
ATOM 774 C CA . ARG A 1 106 ? -5.492 -8.600 -16.544 1.00 87.62 106 ARG A CA 1
ATOM 775 C C . ARG A 1 106 ? -4.055 -9.120 -16.476 1.00 87.62 106 ARG A C 1
ATOM 777 O O . ARG A 1 106 ? -3.703 -10.012 -17.241 1.00 87.62 106 ARG A O 1
ATOM 784 N N . PHE A 1 107 ? -3.252 -8.617 -15.540 1.00 87.81 107 PHE A N 1
ATOM 785 C CA . PHE A 1 107 ? -1.875 -9.060 -15.294 1.00 87.81 107 PHE A CA 1
ATOM 786 C C . PHE A 1 107 ? -1.749 -10.199 -14.267 1.00 87.81 107 PHE A C 1
ATOM 788 O O . PHE A 1 107 ? -0.668 -10.424 -13.719 1.00 87.81 107 PHE A O 1
ATOM 795 N N . GLY A 1 108 ? -2.832 -10.939 -14.019 1.00 87.88 108 GLY A N 1
ATOM 796 C CA . GLY A 1 108 ? -2.823 -12.136 -13.174 1.00 87.88 108 GLY A CA 1
ATOM 797 C C . GLY A 1 108 ? -3.236 -11.898 -11.723 1.00 87.88 108 GLY A C 1
ATOM 798 O O . GLY A 1 108 ? -3.250 -12.848 -10.951 1.00 87.88 108 GLY A O 1
ATOM 799 N N . GLY A 1 109 ? -3.618 -10.673 -11.354 1.00 90.06 109 GLY A N 1
ATOM 800 C CA . GLY A 1 109 ? -4.068 -10.331 -10.007 1.00 90.06 109 GLY A CA 1
ATOM 801 C C . GLY A 1 109 ? -2.931 -9.900 -9.083 1.00 90.06 109 GLY A C 1
ATOM 802 O O . GLY A 1 109 ? -1.896 -9.391 -9.523 1.00 90.06 109 GLY A O 1
ATOM 803 N N . TRP A 1 110 ? -3.151 -10.055 -7.781 1.00 89.25 110 TRP A N 1
ATOM 804 C CA . TRP A 1 110 ? -2.240 -9.582 -6.747 1.00 89.25 110 TRP A CA 1
ATOM 805 C C . TRP A 1 110 ? -2.189 -10.524 -5.551 1.00 89.25 110 TRP A C 1
ATOM 807 O O . TRP A 1 110 ? -3.173 -11.182 -5.215 1.00 89.25 110 TRP A O 1
ATOM 817 N N . ASP A 1 111 ? -1.054 -10.480 -4.867 1.00 86.69 111 ASP A N 1
ATOM 818 C CA . ASP A 1 111 ? -0.924 -10.951 -3.496 1.00 86.69 111 ASP A CA 1
ATOM 819 C C . ASP A 1 111 ? -0.964 -9.755 -2.544 1.00 86.69 111 ASP A C 1
ATOM 821 O O . ASP A 1 111 ? -0.890 -8.597 -2.966 1.00 86.69 111 ASP A O 1
ATOM 825 N N . TYR A 1 112 ? -1.067 -10.003 -1.243 1.00 83.62 112 TYR A N 1
ATOM 826 C CA . TYR A 1 112 ? -1.033 -8.931 -0.254 1.00 83.62 112 TYR A CA 1
ATOM 827 C C . TYR A 1 112 ? -0.130 -9.240 0.936 1.00 83.62 112 TYR A C 1
ATOM 829 O O . TYR A 1 112 ? -0.016 -10.376 1.387 1.00 83.62 112 TYR A O 1
ATOM 837 N N . CYS A 1 113 ? 0.486 -8.189 1.471 1.00 78.88 113 CYS A N 1
ATOM 838 C CA . CYS A 1 113 ? 1.294 -8.236 2.679 1.00 78.88 113 CYS A CA 1
ATOM 839 C C . CYS A 1 113 ? 0.637 -7.460 3.802 1.00 78.88 113 CYS A C 1
ATOM 841 O O . CYS A 1 113 ? 0.499 -6.243 3.709 1.00 78.88 113 CYS A O 1
ATOM 843 N N . GLU A 1 114 ? 0.248 -8.167 4.858 1.00 81.94 114 GLU A N 1
ATOM 844 C CA . GLU A 1 114 ? -0.484 -7.611 5.994 1.00 81.94 114 GLU A CA 1
ATOM 845 C C . GLU A 1 114 ? 0.430 -7.309 7.175 1.00 81.94 114 GLU A C 1
ATOM 847 O O . GLU A 1 114 ? 1.407 -8.006 7.441 1.00 81.94 114 GLU A O 1
ATOM 852 N N . SER A 1 115 ? 0.057 -6.279 7.920 1.00 78.62 115 SER A N 1
ATOM 853 C CA . SER A 1 115 ? 0.578 -5.987 9.243 1.00 78.62 115 SER A CA 1
ATOM 854 C C . SER A 1 115 ? -0.604 -5.744 10.166 1.00 78.62 115 SER A C 1
ATOM 856 O O . SER A 1 115 ? -1.400 -4.823 9.949 1.00 78.62 115 SER A O 1
ATOM 858 N N . THR A 1 116 ? -0.726 -6.587 11.187 1.00 81.00 116 THR A N 1
ATOM 859 C CA . THR A 1 116 ? -1.729 -6.414 12.233 1.00 81.00 116 THR A CA 1
ATOM 860 C C . THR A 1 116 ? -1.284 -5.299 13.167 1.00 81.00 116 THR A C 1
ATOM 862 O O . THR A 1 116 ? -0.176 -5.301 13.704 1.00 81.00 116 THR A O 1
ATOM 865 N N . LEU A 1 117 ? -2.166 -4.332 13.387 1.00 76.69 117 LEU A N 1
ATOM 866 C CA . LEU A 1 117 ? -1.925 -3.225 14.294 1.00 76.69 117 LEU A CA 1
ATOM 867 C C . LEU A 1 117 ? -2.092 -3.730 15.734 1.00 76.69 117 LEU A C 1
ATOM 869 O O . LEU A 1 117 ? -3.202 -4.008 16.194 1.00 76.69 117 LEU A O 1
ATOM 873 N N . HIS A 1 118 ? -0.968 -3.903 16.433 1.00 68.44 118 HIS A N 1
ATOM 874 C CA . HIS A 1 118 ? -0.930 -4.440 17.800 1.00 68.44 118 HIS A CA 1
ATOM 875 C C . HIS A 1 118 ? -1.004 -3.368 18.891 1.00 68.44 118 HIS A C 1
ATOM 877 O O . HIS A 1 118 ? -1.469 -3.646 19.992 1.00 68.44 118 HIS A O 1
ATOM 883 N N . SER A 1 119 ? -0.573 -2.143 18.599 1.00 64.81 119 SER A N 1
ATOM 884 C CA . SER A 1 119 ? -0.626 -1.016 19.530 1.00 64.81 119 SER A CA 1
ATOM 885 C C . SER A 1 119 ? -0.962 0.269 18.778 1.00 64.81 119 SER A C 1
ATOM 887 O O . SER A 1 119 ? -0.614 0.352 17.601 1.00 64.81 119 SER A O 1
ATOM 889 N N . PRO A 1 120 ? -1.569 1.278 19.435 1.00 59.72 120 PRO A N 1
ATOM 890 C CA . PRO A 1 120 ? -1.831 2.607 18.868 1.00 59.72 120 PRO A CA 1
ATOM 891 C C . PRO A 1 120 ? -0.571 3.380 18.426 1.00 59.72 120 PRO A C 1
ATOM 893 O O . PRO A 1 120 ? -0.696 4.415 17.763 1.00 59.72 120 PRO A O 1
ATOM 896 N N . ASP A 1 121 ? 0.620 2.824 18.659 1.00 56.06 121 ASP A N 1
ATOM 897 C CA . ASP A 1 121 ? 1.908 3.359 18.208 1.00 56.06 121 ASP A CA 1
ATOM 898 C C . ASP A 1 121 ? 2.502 2.591 17.008 1.00 56.06 121 ASP A C 1
ATOM 900 O O . ASP A 1 121 ? 3.394 3.093 16.317 1.00 56.06 121 ASP A O 1
ATOM 904 N N . SER A 1 122 ? 2.004 1.385 16.704 1.00 59.09 122 SER A N 1
ATOM 905 C CA . SER A 1 122 ? 2.460 0.577 15.567 1.00 59.09 122 SER A CA 1
ATOM 906 C C . SER A 1 122 ? 1.739 0.983 14.283 1.00 59.09 122 SER A C 1
ATOM 908 O O . SER A 1 122 ? 0.910 0.258 13.753 1.00 59.09 122 SER A O 1
ATOM 910 N N . ILE A 1 123 ? 2.073 2.160 13.759 1.00 73.06 123 ILE A N 1
ATOM 911 C CA . ILE A 1 123 ? 1.373 2.810 12.638 1.00 73.06 123 ILE A CA 1
ATOM 912 C C . ILE A 1 123 ? 1.852 2.385 11.239 1.00 73.06 123 ILE A C 1
ATOM 914 O O . ILE A 1 123 ? 1.662 3.120 10.271 1.00 73.06 123 ILE A O 1
ATOM 918 N N . ARG A 1 124 ? 2.561 1.262 11.097 1.00 72.50 124 ARG A N 1
ATOM 919 C CA . ARG A 1 124 ? 3.251 0.927 9.840 1.00 72.50 124 ARG A CA 1
ATOM 920 C C . ARG A 1 124 ? 3.165 -0.537 9.447 1.00 72.50 124 ARG A C 1
ATOM 922 O O . ARG A 1 124 ? 3.192 -1.417 10.303 1.00 72.50 124 ARG A O 1
ATOM 929 N N . THR A 1 125 ? 3.178 -0.785 8.141 1.00 71.50 125 THR A N 1
ATOM 930 C CA . THR A 1 125 ? 3.509 -2.113 7.619 1.00 71.50 125 THR A CA 1
ATOM 931 C C . THR A 1 125 ? 5.002 -2.393 7.766 1.00 71.50 125 THR A C 1
ATOM 933 O O . THR A 1 125 ? 5.827 -1.474 7.879 1.00 71.50 125 THR A O 1
ATOM 936 N N . THR A 1 126 ? 5.351 -3.675 7.701 1.00 68.81 126 THR A N 1
ATOM 937 C CA . THR A 1 126 ? 6.672 -4.096 7.233 1.00 68.81 126 THR A CA 1
ATOM 938 C C . THR A 1 126 ? 6.911 -3.587 5.808 1.00 68.81 126 THR A C 1
ATOM 940 O O . THR A 1 126 ? 5.976 -3.240 5.076 1.00 68.81 126 THR A O 1
ATOM 943 N N . THR A 1 127 ? 8.180 -3.488 5.427 1.00 69.94 127 THR A N 1
ATOM 944 C CA . THR A 1 127 ? 8.561 -3.177 4.050 1.00 69.94 127 THR A CA 1
ATOM 945 C C . THR A 1 127 ? 8.288 -4.391 3.168 1.00 69.94 127 THR A C 1
ATOM 947 O O . THR A 1 127 ? 8.626 -5.509 3.548 1.00 69.94 127 THR A O 1
ATOM 950 N N . VAL A 1 128 ? 7.687 -4.173 2.003 1.00 69.19 128 VAL A N 1
ATOM 951 C CA . VAL A 1 128 ? 7.496 -5.192 0.971 1.00 69.19 128 VAL A CA 1
ATOM 952 C C . VAL A 1 128 ? 8.534 -4.950 -0.112 1.00 69.19 128 VAL A C 1
ATOM 954 O O . VAL A 1 128 ? 8.477 -3.917 -0.775 1.00 69.19 128 VAL A O 1
ATOM 957 N N . ASP A 1 129 ? 9.472 -5.886 -0.284 1.00 67.31 129 ASP A N 1
ATOM 958 C CA . ASP A 1 129 ? 10.439 -5.854 -1.388 1.00 67.31 129 ASP A CA 1
ATOM 959 C C . ASP A 1 129 ? 9.672 -5.918 -2.717 1.00 67.31 129 ASP A C 1
ATOM 961 O O . ASP A 1 129 ? 8.886 -6.836 -2.956 1.00 67.31 129 ASP A O 1
ATOM 965 N N . GLY A 1 130 ? 9.894 -4.939 -3.576 1.00 60.62 130 GLY A N 1
ATOM 966 C CA . GLY A 1 130 ? 9.105 -4.626 -4.753 1.00 60.62 130 GLY A CA 1
ATOM 967 C C . GLY A 1 130 ? 9.982 -4.379 -5.976 1.00 60.62 130 GLY A C 1
ATOM 968 O O . GLY A 1 130 ? 10.400 -3.266 -6.246 1.00 60.62 130 GLY A O 1
ATOM 969 N N . TYR A 1 131 ? 10.339 -5.425 -6.716 1.00 64.94 131 TYR A N 1
ATOM 970 C CA . TYR A 1 131 ? 11.168 -5.271 -7.916 1.00 64.94 131 TYR A CA 1
ATOM 971 C C . TYR A 1 131 ? 10.288 -5.062 -9.155 1.00 64.94 131 TYR A C 1
ATOM 9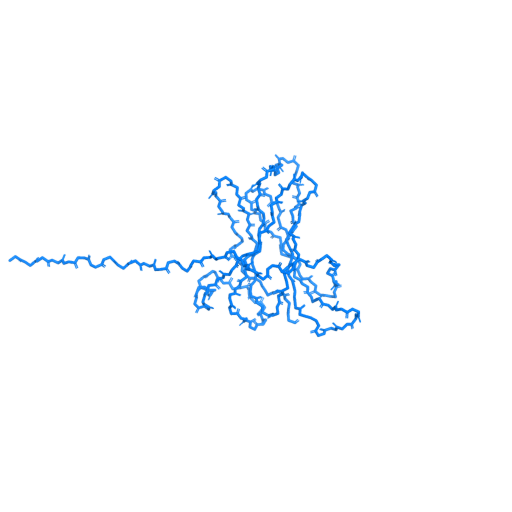73 O O . TYR A 1 131 ? 9.963 -6.034 -9.833 1.00 64.94 131 TYR A O 1
ATOM 981 N N . HIS A 1 132 ? 9.890 -3.816 -9.432 1.00 72.31 132 HIS A N 1
ATOM 982 C CA . HIS A 1 132 ? 9.037 -3.438 -10.569 1.00 72.31 132 HIS A CA 1
ATOM 983 C C . HIS A 1 132 ? 7.622 -4.028 -10.515 1.00 72.31 132 HIS A C 1
ATOM 985 O O . HIS A 1 132 ? 7.142 -4.558 -11.509 1.00 72.31 132 HIS A O 1
ATOM 991 N N . HIS A 1 133 ? 6.933 -3.975 -9.380 1.00 82.88 133 HIS A N 1
ATOM 992 C CA . HIS A 1 133 ? 5.518 -4.347 -9.304 1.00 82.88 133 HIS A CA 1
ATOM 993 C C . HIS A 1 133 ? 4.632 -3.125 -9.074 1.00 82.88 133 HIS A C 1
ATOM 995 O O . HIS A 1 133 ? 5.065 -2.051 -8.648 1.00 82.88 133 HIS A O 1
ATOM 1001 N N . ALA A 1 134 ? 3.350 -3.298 -9.376 1.00 87.38 134 ALA A N 1
ATOM 1002 C CA . ALA A 1 134 ? 2.336 -2.347 -8.980 1.00 87.38 134 ALA A CA 1
ATOM 1003 C C . ALA A 1 134 ? 1.901 -2.651 -7.546 1.00 87.38 134 ALA A C 1
ATOM 1005 O O . ALA A 1 134 ? 1.579 -3.790 -7.213 1.00 87.38 134 ALA A O 1
ATOM 1006 N N . VAL A 1 135 ? 1.861 -1.622 -6.709 1.00 87.88 135 VAL A N 1
ATOM 1007 C CA . VAL A 1 135 ? 1.473 -1.695 -5.305 1.00 87.88 135 VAL A CA 1
ATOM 1008 C C . VAL A 1 135 ? 0.334 -0.736 -4.995 1.00 87.88 135 VAL A C 1
ATOM 1010 O O . VAL A 1 135 ? 0.257 0.370 -5.532 1.00 87.88 135 VAL A O 1
ATOM 1013 N N . ARG A 1 136 ? -0.541 -1.135 -4.080 1.00 91.56 136 ARG A N 1
ATOM 1014 C CA . ARG A 1 136 ? -1.556 -0.257 -3.494 1.00 91.56 136 ARG A CA 1
ATOM 1015 C C . ARG A 1 136 ? -1.671 -0.522 -2.004 1.00 91.56 136 ARG A C 1
ATOM 1017 O O . ARG A 1 136 ? -1.298 -1.591 -1.530 1.00 91.56 136 ARG A O 1
ATOM 1024 N N . VAL A 1 137 ? -2.216 0.432 -1.264 1.00 91.12 137 VAL A N 1
ATOM 1025 C CA . VAL A 1 137 ? -2.442 0.264 0.173 1.00 91.12 137 VAL A CA 1
ATOM 1026 C C . VAL A 1 137 ? -3.899 -0.073 0.454 1.00 91.12 137 VAL A C 1
ATOM 1028 O O . VAL A 1 137 ? -4.803 0.505 -0.151 1.00 91.12 137 VAL A O 1
ATOM 1031 N N . CYS A 1 138 ? -4.124 -0.988 1.392 1.00 90.88 138 CYS A N 1
ATOM 1032 C CA . CYS A 1 138 ? -5.445 -1.337 1.891 1.00 90.88 138 CYS A CA 1
ATOM 1033 C C . CYS A 1 138 ? -5.491 -1.304 3.414 1.00 90.88 138 CYS A C 1
ATOM 1035 O O . CYS A 1 138 ? -4.495 -1.523 4.102 1.00 90.88 138 CYS A O 1
ATOM 1037 N N . PHE A 1 139 ? -6.681 -1.052 3.938 1.00 89.75 139 PHE A N 1
ATOM 1038 C CA . PHE A 1 139 ? -6.993 -1.120 5.352 1.00 89.75 139 PHE A CA 1
ATOM 1039 C C . PHE A 1 139 ? -8.154 -2.090 5.541 1.00 89.75 139 PHE A C 1
ATOM 1041 O O . PHE A 1 139 ? -9.178 -1.968 4.864 1.00 89.75 139 PHE A O 1
ATOM 1048 N N . ARG A 1 140 ? -7.987 -3.059 6.442 1.00 89.12 140 ARG A N 1
ATOM 1049 C CA . ARG A 1 140 ? -9.010 -4.042 6.793 1.00 89.12 140 ARG A CA 1
ATOM 1050 C C . ARG A 1 140 ? -9.420 -3.857 8.244 1.00 89.12 140 ARG A C 1
ATOM 1052 O O . ARG A 1 140 ? -8.582 -3.854 9.145 1.00 89.12 140 ARG A O 1
ATOM 1059 N N . ARG A 1 141 ? -10.724 -3.726 8.469 1.00 86.00 141 ARG A N 1
ATOM 1060 C CA . ARG A 1 141 ? -11.324 -3.594 9.798 1.00 86.00 141 ARG A CA 1
ATOM 1061 C C . ARG A 1 141 ? -12.618 -4.379 9.858 1.00 86.00 141 ARG A C 1
ATOM 1063 O O . ARG A 1 141 ? -13.525 -4.131 9.069 1.00 86.00 141 ARG A O 1
ATOM 1070 N N . SER A 1 142 ? -12.721 -5.269 10.844 1.00 83.75 142 SER A N 1
ATOM 1071 C CA . SER A 1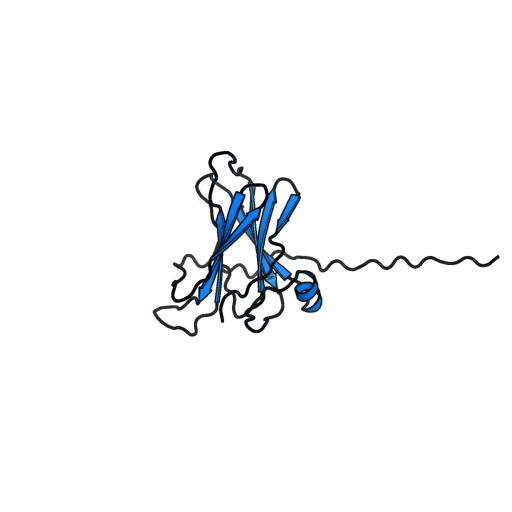 142 ? -13.960 -5.997 11.155 1.00 83.75 142 SER A CA 1
ATOM 1072 C C . SER A 1 142 ? -14.597 -6.670 9.924 1.00 83.75 142 SER A C 1
ATOM 1074 O O . SER A 1 142 ? -15.808 -6.617 9.749 1.00 83.75 142 SER A O 1
ATOM 1076 N N . GLY A 1 143 ? -13.775 -7.259 9.048 1.00 80.69 143 GLY A N 1
ATOM 1077 C CA . GLY A 1 143 ? -14.223 -7.923 7.815 1.00 80.69 143 GLY A CA 1
ATOM 1078 C C . GLY A 1 143 ? -14.435 -7.004 6.604 1.00 80.69 143 GLY A C 1
ATOM 1079 O O . GLY A 1 143 ? -14.556 -7.503 5.491 1.00 80.69 143 GLY A O 1
ATOM 1080 N N . SER A 1 144 ? -14.417 -5.681 6.782 1.00 86.88 144 SER A N 1
ATOM 1081 C CA . SER A 1 144 ? -14.458 -4.711 5.681 1.00 86.88 144 SER A CA 1
ATOM 1082 C C . SER A 1 144 ? -13.053 -4.391 5.184 1.00 86.88 144 SER A C 1
ATOM 1084 O O . SER A 1 144 ? -12.142 -4.211 5.991 1.00 86.88 144 SER A O 1
ATOM 1086 N N . VAL A 1 145 ? -12.888 -4.275 3.864 1.00 90.44 145 VAL A N 1
ATOM 1087 C CA . VAL A 1 145 ? -11.627 -3.899 3.210 1.00 90.44 145 VAL A CA 1
ATOM 1088 C C . VAL A 1 145 ? -11.843 -2.632 2.393 1.00 90.44 145 VAL A C 1
ATOM 1090 O O . VAL A 1 145 ? -12.738 -2.587 1.551 1.00 90.44 145 VAL A O 1
ATOM 1093 N N . GLN A 1 146 ? -10.996 -1.626 2.599 1.00 92.25 146 GLN A N 1
ATOM 1094 C CA . GLN A 1 146 ? -10.920 -0.448 1.739 1.00 92.25 146 GLN A CA 1
ATOM 1095 C C . GLN A 1 146 ? -9.490 -0.270 1.238 1.00 92.25 146 GLN A C 1
ATOM 1097 O O . GLN A 1 146 ? -8.554 -0.181 2.030 1.00 92.25 146 GLN A O 1
ATOM 1102 N N . CYS A 1 147 ? -9.334 -0.181 -0.078 1.00 92.25 147 CYS A N 1
ATOM 1103 C CA . CYS A 1 147 ? -8.050 0.011 -0.743 1.00 92.25 147 CYS A CA 1
ATOM 1104 C C . CYS A 1 147 ? -7.977 1.371 -1.433 1.00 92.25 147 CYS A C 1
ATOM 1106 O O . CYS A 1 147 ? -9.007 1.978 -1.733 1.00 92.25 147 CYS A O 1
ATOM 1108 N N . SER A 1 148 ? -6.766 1.839 -1.732 1.00 91.50 148 SER A N 1
ATOM 1109 C CA . SER A 1 148 ? -6.607 2.900 -2.722 1.00 91.50 148 SER A CA 1
ATOM 1110 C C . SER A 1 148 ? -7.069 2.405 -4.093 1.00 91.50 148 SER A C 1
ATOM 1112 O O . SER A 1 148 ? -6.789 1.273 -4.487 1.00 91.50 148 SER A O 1
ATOM 1114 N N . ASN A 1 149 ? -7.768 3.267 -4.833 1.00 86.88 149 ASN A N 1
ATOM 1115 C CA . ASN A 1 149 ? -8.264 2.940 -6.176 1.00 86.88 149 ASN A CA 1
ATOM 1116 C C . ASN A 1 149 ? -7.132 2.817 -7.205 1.00 86.88 149 ASN A C 1
ATOM 1118 O O . ASN A 1 149 ? -7.269 2.115 -8.205 1.00 86.88 149 ASN A O 1
ATOM 1122 N N . SER A 1 150 ? -6.026 3.507 -6.936 1.00 88.88 150 SER A N 1
ATOM 1123 C CA . SER A 1 150 ? -4.849 3.576 -7.790 1.00 88.88 150 SER A CA 1
ATOM 1124 C C . SER A 1 150 ? -3.763 2.626 -7.309 1.00 88.88 150 SER A C 1
ATOM 1126 O O . SER A 1 150 ? -3.540 2.480 -6.100 1.00 88.88 150 SER A O 1
ATOM 1128 N N . TRP A 1 151 ? -3.063 2.047 -8.278 1.00 90.31 151 TRP A N 1
ATOM 1129 C CA . TRP A 1 151 ? -1.853 1.266 -8.081 1.00 90.31 151 TRP A CA 1
ATOM 1130 C C . TRP A 1 151 ? -0.638 2.044 -8.579 1.00 90.31 151 TRP A C 1
ATOM 1132 O O . TRP A 1 151 ? -0.666 2.624 -9.664 1.00 90.31 151 TRP A O 1
ATOM 1142 N N . TYR A 1 152 ? 0.435 2.036 -7.800 1.00 86.12 152 TYR A N 1
ATOM 1143 C CA . TYR A 1 152 ? 1.651 2.805 -8.047 1.00 86.12 152 TYR A CA 1
ATOM 1144 C C . TYR A 1 152 ? 2.844 1.879 -8.225 1.00 86.12 152 TYR A C 1
ATOM 1146 O O . TYR A 1 152 ? 2.830 0.750 -7.751 1.00 86.12 152 TYR A O 1
ATOM 1154 N N . SER A 1 153 ? 3.891 2.344 -8.899 1.00 79.88 153 SER A N 1
ATOM 1155 C CA . SER A 1 153 ? 5.111 1.551 -9.048 1.00 79.88 153 SER A CA 1
ATOM 1156 C C . SER A 1 153 ? 5.905 1.581 -7.742 1.00 79.88 153 SER A C 1
ATOM 1158 O O . SER A 1 153 ? 6.105 2.650 -7.162 1.00 79.88 153 SER A O 1
ATOM 1160 N N . ASP A 1 154 ? 6.398 0.426 -7.297 1.00 68.69 154 ASP A N 1
ATOM 1161 C CA . ASP A 1 154 ? 7.240 0.273 -6.100 1.00 68.69 154 ASP A CA 1
ATOM 1162 C C . ASP A 1 154 ? 8.692 0.785 -6.252 1.00 68.69 154 ASP A C 1
ATOM 1164 O O . ASP A 1 154 ? 9.521 0.567 -5.371 1.00 68.69 154 ASP A O 1
ATOM 1168 N N . ALA A 1 155 ? 8.930 1.609 -7.279 1.00 61.62 155 ALA A N 1
ATOM 1169 C CA . ALA A 1 155 ? 10.191 2.160 -7.772 1.00 61.62 155 ALA A CA 1
ATOM 1170 C C . ALA A 1 155 ? 10.963 1.191 -8.683 1.00 61.62 155 ALA A C 1
ATOM 1172 O O . ALA A 1 155 ? 11.249 0.049 -8.334 1.00 61.62 155 ALA A O 1
ATOM 1173 N N . GLY A 1 156 ? 11.311 1.689 -9.873 1.00 45.09 156 GLY A N 1
ATOM 1174 C CA . GLY A 1 156 ? 12.306 1.088 -10.759 1.00 45.09 156 GLY A CA 1
ATOM 1175 C C . GLY A 1 156 ? 13.641 1.767 -10.607 1.00 45.09 156 GLY A C 1
ATOM 1176 O O . GLY A 1 156 ? 13.665 2.951 -10.189 1.00 45.09 156 GLY A O 1
#

Organism: Kibdelosporangium aridum (NCBI:txid2030)